Protein AF-X7EC81-F1 (afdb_monomer)

Nearest PDB structures (foldseek):
  2ffs-assembly1_A  TM=4.663E-01  e=1.331E+00  Pseudomonas aeruginosa PAO1

Sequence (117 aa):
MRQTIPDLEVIDELYYYDHPIVFTAMVLGEIRLVRLGGGDMRSQTFMVSSPSPDMLQELAENRLPLRDASLVAPLFRVVSEYGRGATTIEAVESWPDDALPEPGRTLYHWVADPIEP

Secondary structure (DSSP, 8-state):
-EEEEPPPPEEEE---SSSS-EEEEEETTEEEEEEEEEE-SSEEEEEEE---HHHHHHHHTT-S-HHHHHTPSSEEEEEEETTTTEEEEEEES---TTTSPPTTPPPP---------

Foldseek 3Di:
DKDWDADWDFDAWQDDDPDWTWTWTQDPNDTWTWIFLDDDPFKTKIKTAHDDPVQVVCLSVQNDAPLVRSFHDQIKIWMQTPPPSTIMIDTDDGDDPVSGDDPPHGGDDPPPPPPDD

Solvent-accessible surface area (backbone atoms only — not comparable to full-atom values): 6765 Å² total; per-residue (Å²): 113,78,48,79,50,78,75,81,51,79,73,46,82,47,58,59,61,93,84,50,62,34,29,30,24,68,56,96,89,37,73,24,45,35,29,49,69,48,69,62,100,51,35,40,33,32,41,33,12,38,38,52,73,67,54,52,50,33,31,76,71,53,75,32,35,51,35,65,45,61,67,26,62,70,31,33,44,33,39,40,34,63,96,72,80,48,21,34,38,29,69,47,95,76,78,61,75,88,76,50,61,61,84,84,38,47,55,43,80,81,73,71,73,74,80,78,130

Structure (mmCIF, N/CA/C/O backbone):
data_AF-X7EC81-F1
#
_entry.id   AF-X7EC81-F1
#
loop_
_atom_site.group_PDB
_atom_site.id
_atom_site.type_symbol
_atom_site.label_atom_id
_atom_site.label_alt_id
_atom_site.label_comp_id
_atom_site.label_asym_id
_atom_site.label_entity_id
_atom_site.label_seq_id
_atom_site.pdbx_PDB_ins_code
_atom_site.Cartn_x
_atom_site.Cartn_y
_atom_site.Cartn_z
_atom_site.occupancy
_atom_site.B_iso_or_equiv
_atom_site.auth_seq_id
_atom_site.auth_comp_id
_atom_site.auth_asym_id
_atom_site.auth_atom_id
_atom_site.pdbx_PDB_model_num
ATOM 1 N N . MET A 1 1 ? -5.462 5.722 -15.768 1.00 75.38 1 MET A N 1
ATOM 2 C CA . MET A 1 1 ? -4.706 6.954 -16.099 1.00 75.38 1 MET A CA 1
ATOM 3 C C . MET A 1 1 ? -3.415 6.925 -15.298 1.00 75.38 1 MET A C 1
ATOM 5 O O . MET A 1 1 ? -3.500 6.663 -14.106 1.00 75.38 1 MET A O 1
ATOM 9 N N . ARG A 1 2 ? -2.253 7.115 -15.938 1.00 86.62 2 ARG A N 1
ATOM 10 C CA . ARG A 1 2 ? -0.944 7.156 -15.265 1.00 86.62 2 ARG A CA 1
ATOM 11 C C . ARG A 1 2 ? -0.533 8.612 -15.067 1.00 86.62 2 ARG A C 1
ATOM 13 O O . ARG A 1 2 ? -0.661 9.397 -16.003 1.00 86.62 2 ARG A O 1
ATOM 20 N N . GLN A 1 3 ? -0.055 8.962 -13.880 1.00 90.50 3 GLN A N 1
ATOM 21 C CA . GLN A 1 3 ? 0.413 10.314 -13.561 1.00 90.50 3 GLN A CA 1
ATOM 22 C C . GLN A 1 3 ? 1.711 10.267 -12.751 1.00 90.50 3 GLN A C 1
ATOM 24 O O . GLN A 1 3 ? 2.015 9.248 -12.132 1.00 90.50 3 GLN A O 1
ATOM 29 N N . THR A 1 4 ? 2.464 11.363 -12.754 1.00 89.56 4 THR A N 1
ATOM 30 C CA . THR A 1 4 ? 3.657 11.528 -11.913 1.00 89.56 4 THR A CA 1
ATOM 31 C C . THR A 1 4 ? 3.253 12.119 -10.568 1.00 89.56 4 THR A C 1
ATOM 33 O O . THR A 1 4 ? 2.430 13.033 -10.517 1.00 89.56 4 THR A O 1
ATOM 36 N N . ILE A 1 5 ? 3.829 11.600 -9.489 1.00 86.88 5 ILE A N 1
ATOM 37 C CA . ILE A 1 5 ? 3.658 12.092 -8.120 1.00 86.88 5 ILE A CA 1
ATOM 38 C C . ILE A 1 5 ? 5.034 12.318 -7.478 1.00 86.88 5 ILE A C 1
ATOM 40 O O . ILE A 1 5 ? 6.027 11.795 -7.993 1.00 86.88 5 ILE A O 1
ATOM 44 N N . PRO A 1 6 ? 5.114 13.088 -6.377 1.00 85.44 6 PRO A N 1
ATOM 45 C CA . PRO A 1 6 ? 6.292 13.077 -5.517 1.00 85.44 6 PRO A CA 1
ATOM 46 C C . PRO A 1 6 ? 6.625 11.659 -5.042 1.00 85.44 6 PRO A C 1
ATOM 48 O O . PRO A 1 6 ? 5.767 10.771 -5.052 1.00 85.44 6 PRO A O 1
ATOM 51 N N . ASP A 1 7 ? 7.866 11.463 -4.607 1.00 85.50 7 ASP A N 1
ATOM 52 C CA . ASP A 1 7 ? 8.267 10.213 -3.969 1.00 85.50 7 ASP A CA 1
ATOM 53 C C . ASP A 1 7 ? 7.436 9.954 -2.707 1.00 85.50 7 ASP A C 1
ATOM 55 O O . ASP A 1 7 ? 6.946 10.879 -2.054 1.00 85.50 7 ASP A O 1
ATOM 59 N N . LEU A 1 8 ? 7.246 8.673 -2.392 1.00 86.56 8 LEU A N 1
ATOM 60 C CA . LEU A 1 8 ? 6.471 8.265 -1.228 1.00 86.56 8 LEU A CA 1
ATOM 61 C C . LEU A 1 8 ? 7.236 8.618 0.047 1.00 86.56 8 LEU A C 1
ATOM 63 O O . LEU A 1 8 ? 8.310 8.077 0.303 1.00 86.56 8 LEU A O 1
ATOM 67 N N . GLU A 1 9 ? 6.656 9.499 0.852 1.00 86.81 9 GLU A N 1
ATOM 68 C CA . GLU A 1 9 ? 7.154 9.811 2.186 1.00 86.81 9 GLU A CA 1
ATOM 69 C C . GLU A 1 9 ? 6.512 8.861 3.199 1.00 86.81 9 GLU A C 1
ATOM 71 O O . GLU A 1 9 ? 5.284 8.794 3.317 1.00 86.81 9 GLU A O 1
ATOM 76 N N . VAL A 1 10 ? 7.355 8.093 3.889 1.00 87.88 10 VAL A N 1
ATOM 77 C CA . VAL A 1 10 ? 6.932 7.147 4.925 1.00 87.88 10 VAL A CA 1
ATOM 78 C C . VAL A 1 10 ? 6.387 7.930 6.118 1.00 87.88 10 VAL A C 1
ATOM 80 O O . VAL A 1 10 ? 7.077 8.795 6.652 1.00 87.88 10 VAL A O 1
ATOM 83 N N . ILE A 1 11 ? 5.158 7.615 6.525 1.00 87.94 11 ILE A N 1
ATOM 84 C CA . ILE A 1 11 ? 4.523 8.161 7.729 1.00 87.94 11 ILE A CA 1
ATOM 85 C C . ILE A 1 11 ? 4.785 7.215 8.902 1.00 87.94 11 ILE A C 1
ATOM 87 O O . ILE A 1 11 ? 5.456 7.608 9.849 1.00 87.94 11 ILE A O 1
ATOM 91 N N . ASP A 1 12 ? 4.325 5.964 8.800 1.00 85.56 12 ASP A N 1
ATOM 92 C CA . ASP A 1 12 ? 4.560 4.924 9.805 1.00 85.56 12 ASP A CA 1
ATOM 93 C C . ASP A 1 12 ? 5.090 3.645 9.157 1.00 85.56 12 ASP A C 1
ATOM 95 O O . ASP A 1 12 ? 4.539 3.153 8.168 1.00 85.56 12 ASP A O 1
ATOM 99 N N . GLU A 1 13 ? 6.133 3.066 9.747 1.00 83.88 13 GLU A N 1
ATOM 100 C CA . GLU A 1 13 ? 6.645 1.750 9.365 1.00 83.88 13 GLU A CA 1
ATOM 101 C C . GLU A 1 13 ? 5.892 0.645 10.113 1.00 83.88 13 GLU A C 1
ATOM 103 O O . GLU A 1 13 ? 5.829 0.624 11.342 1.00 83.88 13 GLU A O 1
ATOM 108 N N . LEU A 1 14 ? 5.343 -0.311 9.365 1.00 77.25 14 LEU A N 1
ATOM 109 C CA . LEU A 1 14 ? 4.584 -1.443 9.884 1.00 77.25 14 LEU A CA 1
ATOM 110 C C . LEU A 1 14 ? 5.434 -2.711 9.651 1.00 77.25 14 LEU A C 1
ATOM 112 O O . LEU A 1 14 ? 5.350 -3.347 8.605 1.00 77.25 14 LEU A O 1
ATOM 116 N N . TYR A 1 15 ? 6.355 -3.034 10.565 1.00 68.25 15 TYR A N 1
ATOM 117 C CA . TYR A 1 15 ? 7.337 -4.124 10.387 1.00 68.25 15 TYR A CA 1
ATOM 118 C C . TYR A 1 15 ? 6.716 -5.538 10.183 1.00 68.25 15 TYR A C 1
ATOM 120 O O . TYR A 1 15 ? 5.521 -5.778 10.333 1.00 68.25 15 TYR A O 1
ATOM 128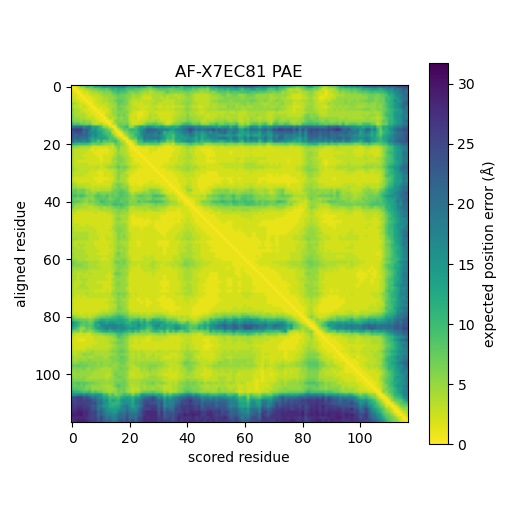 N N . TYR A 1 16 ? 7.563 -6.484 9.761 1.00 64.31 16 TYR A N 1
ATOM 129 C CA . TYR A 1 16 ? 7.386 -7.291 8.550 1.00 64.31 16 TYR A CA 1
ATOM 130 C C . TYR A 1 16 ? 6.793 -8.687 8.639 1.00 64.31 16 TYR A C 1
ATOM 132 O O . TYR A 1 16 ? 7.308 -9.534 9.355 1.00 64.31 16 TYR A O 1
ATOM 140 N N . TYR A 1 17 ? 5.860 -8.981 7.731 1.00 53.12 17 TYR A N 1
ATOM 141 C CA . TYR A 1 17 ? 5.609 -10.328 7.219 1.00 53.12 17 TYR A CA 1
ATOM 142 C C . TYR A 1 17 ? 6.759 -10.773 6.310 1.00 53.12 17 TYR A C 1
ATOM 144 O O . TYR A 1 17 ? 6.770 -10.357 5.165 1.00 53.12 17 TYR A O 1
ATOM 152 N N . ASP A 1 18 ? 7.702 -11.569 6.811 1.00 55.44 18 ASP A N 1
ATOM 153 C CA . ASP A 1 18 ? 8.770 -12.332 6.133 1.00 55.44 18 ASP A CA 1
ATOM 154 C C . ASP A 1 18 ? 9.520 -11.780 4.892 1.00 55.44 18 ASP A C 1
ATOM 156 O O . ASP A 1 18 ? 10.672 -12.164 4.814 1.00 55.44 18 ASP A O 1
ATOM 160 N N . HIS A 1 19 ? 9.021 -10.932 3.960 1.00 55.69 19 HIS A N 1
ATOM 161 C CA . HIS A 1 19 ? 9.837 -10.187 2.967 1.00 55.69 19 HIS A CA 1
ATOM 162 C C . HIS A 1 19 ? 9.202 -9.045 2.043 1.00 55.69 19 HIS A C 1
ATOM 164 O O . HIS A 1 19 ? 9.772 -8.834 0.972 1.00 55.69 19 HIS A O 1
ATOM 170 N N . PRO A 1 20 ?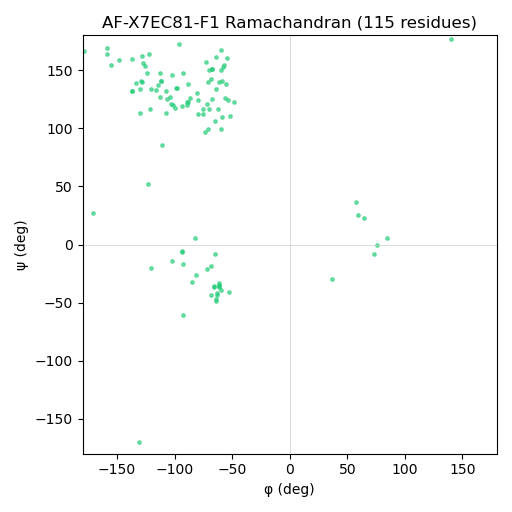 8.114 -8.254 2.321 1.00 63.19 20 PRO A N 1
ATOM 171 C CA . PRO A 1 20 ? 7.833 -6.978 1.557 1.00 63.19 20 PRO A CA 1
ATOM 172 C C . PRO A 1 20 ? 7.378 -5.680 2.321 1.00 63.19 20 PRO A C 1
ATOM 174 O O . PRO A 1 20 ? 6.475 -5.778 3.145 1.00 63.19 20 PRO A O 1
ATOM 177 N N . ILE A 1 21 ? 7.993 -4.476 2.048 1.00 78.75 21 ILE A N 1
ATOM 178 C CA . ILE A 1 21 ? 8.056 -3.224 2.905 1.00 78.75 21 ILE A CA 1
ATOM 179 C C . ILE A 1 21 ? 6.623 -2.783 3.164 1.00 78.75 21 ILE A C 1
ATOM 181 O O . ILE A 1 21 ? 6.007 -2.399 2.183 1.00 78.75 21 ILE A O 1
ATOM 185 N N . VAL A 1 22 ? 6.087 -2.892 4.393 1.00 88.12 22 VAL A N 1
ATOM 186 C CA . VAL A 1 22 ? 4.721 -2.445 4.728 1.00 88.12 22 VAL A CA 1
ATOM 187 C C . VAL A 1 22 ? 4.815 -1.167 5.546 1.00 88.12 22 VAL A C 1
ATOM 189 O O . VAL A 1 22 ? 5.511 -1.110 6.555 1.00 88.12 22 VAL A O 1
ATOM 192 N N . PHE A 1 23 ? 4.140 -0.127 5.083 1.00 90.75 23 PHE A N 1
ATOM 193 C CA . PHE A 1 23 ? 4.163 1.186 5.711 1.00 90.75 23 PHE A CA 1
ATOM 194 C C . PHE A 1 23 ? 2.940 1.991 5.292 1.00 90.75 23 PHE A C 1
ATOM 196 O O . PHE A 1 23 ? 2.217 1.612 4.367 1.00 90.75 23 PHE A O 1
ATOM 203 N N . THR A 1 24 ? 2.710 3.113 5.957 1.00 92.94 24 THR A N 1
ATOM 204 C CA . THR A 1 24 ? 1.731 4.110 5.528 1.00 92.94 24 THR A CA 1
ATOM 205 C C . THR A 1 24 ? 2.436 5.292 4.870 1.00 92.94 24 THR A C 1
ATOM 207 O O . THR A 1 24 ? 3.551 5.658 5.242 1.00 92.94 24 THR A O 1
ATOM 210 N N . ALA A 1 25 ? 1.801 5.890 3.865 1.00 93.56 25 ALA A N 1
ATOM 211 C CA . ALA A 1 25 ? 2.317 7.081 3.193 1.00 93.56 25 ALA A CA 1
ATOM 212 C C . ALA A 1 25 ? 1.180 7.973 2.697 1.00 93.56 25 ALA A C 1
ATOM 214 O O . ALA A 1 25 ? 0.061 7.506 2.465 1.00 93.56 25 ALA A O 1
ATOM 215 N N . MET A 1 26 ? 1.479 9.254 2.480 1.00 93.62 26 MET A N 1
ATOM 216 C CA . MET A 1 26 ? 0.548 10.186 1.845 1.00 93.62 26 MET A CA 1
ATOM 217 C C . MET A 1 26 ? 0.491 9.920 0.335 1.00 93.62 26 MET A C 1
ATOM 219 O O . MET A 1 26 ? 1.453 10.174 -0.388 1.00 93.62 26 MET A O 1
ATOM 223 N N . VAL A 1 27 ? -0.647 9.443 -0.169 1.00 92.44 27 VAL A N 1
ATOM 224 C CA . VAL A 1 27 ? -0.847 9.141 -1.592 1.00 92.44 27 VAL A CA 1
ATOM 225 C C . VAL A 1 27 ? -2.135 9.785 -2.083 1.00 92.44 27 VAL A C 1
ATOM 227 O O . VAL A 1 27 ? -3.240 9.394 -1.701 1.00 92.44 27 VAL A O 1
ATOM 230 N N . LEU A 1 28 ? -1.989 10.766 -2.978 1.00 91.56 28 LEU A N 1
ATOM 231 C CA . LEU A 1 28 ? -3.099 11.570 -3.511 1.00 91.56 28 LEU A CA 1
ATOM 232 C C . LEU A 1 28 ? -3.907 12.288 -2.412 1.00 91.56 28 LEU A C 1
ATOM 234 O O . LEU A 1 28 ? -5.121 12.414 -2.523 1.00 91.56 28 LEU A O 1
ATOM 238 N N . GLY A 1 29 ? -3.229 12.756 -1.359 1.00 90.69 29 GLY A N 1
ATOM 239 C CA . GLY A 1 29 ? -3.842 13.521 -0.267 1.00 90.69 29 GLY A CA 1
ATOM 240 C C . GLY A 1 29 ? -4.492 12.683 0.836 1.00 90.69 29 GLY A C 1
ATOM 241 O O . GLY A 1 29 ? -5.091 13.256 1.741 1.00 90.69 29 GLY A O 1
ATOM 242 N N . GLU A 1 30 ? -4.363 11.356 0.791 1.00 93.69 30 GLU A N 1
ATOM 243 C CA . GLU A 1 30 ? -4.843 10.453 1.842 1.00 93.69 30 GLU A CA 1
ATOM 244 C C . GLU A 1 30 ? -3.704 9.580 2.368 1.00 93.69 30 GLU A C 1
ATOM 246 O O . GLU A 1 30 ? -2.806 9.200 1.613 1.00 93.69 30 GLU A O 1
ATOM 251 N N . ILE A 1 31 ? -3.761 9.227 3.654 1.00 95.06 31 ILE A N 1
ATOM 252 C CA . ILE A 1 31 ? -2.880 8.211 4.234 1.00 95.06 31 ILE A CA 1
ATOM 253 C C . ILE A 1 31 ? -3.332 6.852 3.703 1.00 95.06 31 ILE A C 1
ATOM 255 O O . ILE A 1 31 ? -4.484 6.460 3.887 1.00 95.06 31 ILE A O 1
ATOM 259 N N . ARG A 1 32 ? -2.430 6.144 3.026 1.00 96.44 32 ARG A N 1
ATOM 260 C CA . ARG A 1 32 ? -2.705 4.851 2.394 1.00 96.44 32 ARG A CA 1
ATOM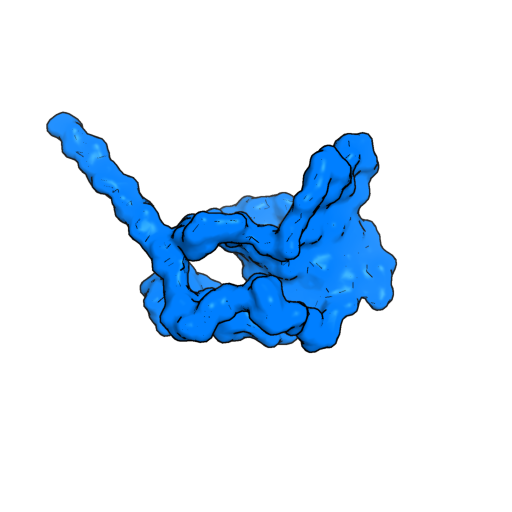 261 C C . ARG A 1 32 ? -1.723 3.792 2.862 1.00 96.44 32 ARG A C 1
ATOM 263 O O . ARG A 1 32 ? -0.590 4.106 3.219 1.00 96.44 32 ARG A O 1
ATOM 270 N N . LEU A 1 33 ? -2.159 2.536 2.814 1.00 95.31 33 LEU A N 1
ATOM 271 C CA . LEU A 1 33 ? -1.311 1.381 3.083 1.00 95.31 33 LEU A CA 1
ATOM 272 C C . LEU A 1 33 ? -0.476 1.074 1.841 1.00 95.31 33 LEU A C 1
ATOM 274 O O . LEU A 1 33 ? -1.024 0.841 0.761 1.00 95.31 33 LEU A O 1
ATOM 278 N N . VAL A 1 34 ? 0.839 1.037 2.008 1.00 93.56 34 VAL A N 1
ATOM 279 C CA . VAL A 1 34 ? 1.809 0.783 0.950 1.00 93.56 34 VAL A CA 1
ATOM 280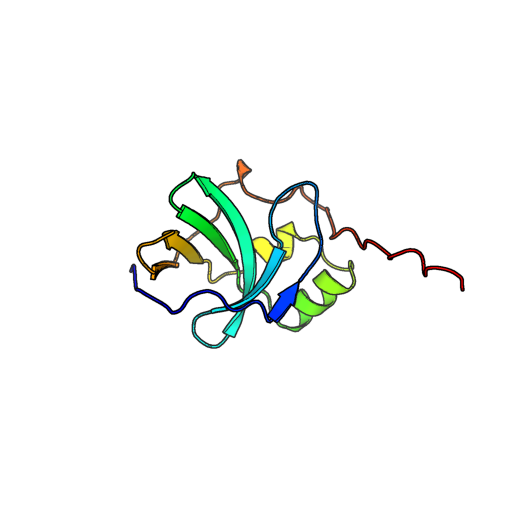 C C . VAL A 1 34 ? 2.549 -0.510 1.241 1.00 93.56 34 VAL A C 1
ATOM 282 O O . VAL A 1 34 ? 3.025 -0.733 2.353 1.00 93.56 34 VAL A O 1
ATOM 285 N N . ARG A 1 35 ? 2.666 -1.357 0.217 1.00 91.62 35 ARG A N 1
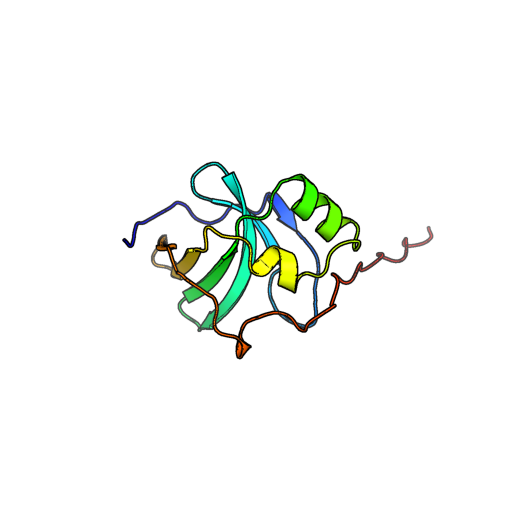ATOM 286 C CA . ARG A 1 35 ? 3.463 -2.579 0.270 1.00 91.62 35 ARG A CA 1
ATOM 287 C C . ARG A 1 35 ? 4.408 -2.688 -0.915 1.00 91.62 35 ARG A C 1
ATOM 289 O O . ARG A 1 35 ? 4.010 -2.404 -2.042 1.00 91.62 35 ARG A O 1
ATOM 296 N N . LEU A 1 36 ? 5.631 -3.162 -0.699 1.00 88.62 36 LEU A N 1
ATOM 297 C CA . LEU A 1 36 ? 6.523 -3.521 -1.805 1.00 88.62 36 LEU A CA 1
ATOM 298 C C . LEU A 1 36 ? 5.910 -4.672 -2.626 1.00 88.62 36 LEU A C 1
ATOM 300 O O . LEU A 1 36 ? 5.717 -5.772 -2.118 1.00 88.62 36 LEU A O 1
ATOM 304 N N . GLY A 1 37 ? 5.596 -4.410 -3.893 1.00 85.62 37 GLY A N 1
ATOM 305 C CA . GLY A 1 37 ? 5.076 -5.395 -4.850 1.00 85.62 37 GLY A CA 1
ATOM 306 C C . GLY A 1 37 ? 6.159 -6.058 -5.703 1.0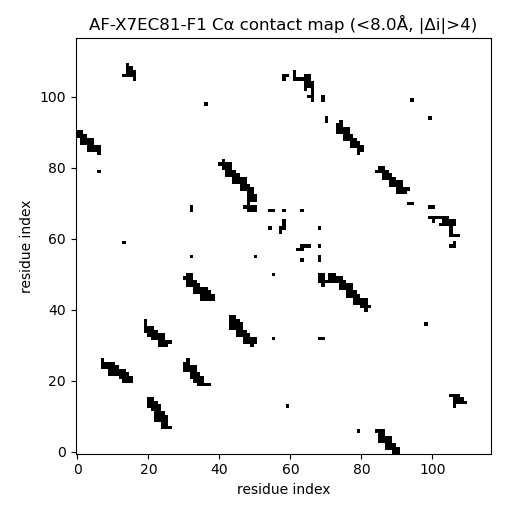0 85.62 37 GLY A C 1
ATOM 307 O O . GLY A 1 37 ? 5.860 -6.954 -6.484 1.00 85.62 37 GLY A O 1
ATOM 308 N N . GLY A 1 38 ? 7.406 -5.602 -5.580 1.00 85.75 38 GLY A N 1
ATOM 309 C CA . GLY A 1 38 ? 8.562 -6.107 -6.314 1.00 85.75 38 GLY A CA 1
ATOM 310 C C . GLY A 1 38 ? 9.489 -4.976 -6.746 1.00 85.75 38 GLY A C 1
ATOM 311 O O . GLY A 1 38 ? 9.213 -3.796 -6.532 1.00 85.75 38 GLY A O 1
ATOM 312 N N . GLY A 1 39 ? 10.603 -5.327 -7.368 1.00 84.62 39 GLY A N 1
ATOM 313 C CA . GLY A 1 39 ? 11.546 -4.350 -7.889 1.00 84.62 39 GLY A CA 1
ATOM 314 C C . GLY A 1 39 ? 12.717 -5.017 -8.586 1.00 84.62 39 GLY A C 1
ATOM 315 O O . GLY A 1 39 ? 12.934 -6.222 -8.462 1.00 84.62 39 GLY A O 1
ATOM 316 N N . ASP A 1 40 ? 13.465 -4.209 -9.320 1.00 85.38 40 ASP A N 1
ATOM 317 C CA . ASP A 1 40 ? 14.725 -4.582 -9.942 1.00 85.38 40 ASP A CA 1
ATOM 318 C C . ASP A 1 40 ? 15.801 -3.532 -9.622 1.00 85.38 40 ASP A C 1
ATOM 320 O O . ASP A 1 40 ? 15.613 -2.641 -8.794 1.00 85.38 40 ASP A O 1
ATOM 324 N N . MET A 1 41 ? 16.958 -3.616 -10.281 1.00 83.56 41 MET A N 1
ATOM 325 C CA . MET A 1 41 ? 18.050 -2.655 -10.074 1.00 83.56 41 MET A CA 1
ATOM 326 C C . MET A 1 41 ? 17.716 -1.218 -10.515 1.00 83.56 41 MET A C 1
ATOM 328 O O . MET A 1 41 ? 18.530 -0.318 -10.315 1.00 83.56 41 MET A O 1
ATOM 332 N N . ARG A 1 42 ? 16.581 -0.992 -11.185 1.00 86.12 42 ARG A N 1
ATOM 333 C CA . ARG A 1 42 ? 16.214 0.283 -11.814 1.00 86.12 42 ARG A CA 1
ATOM 334 C C . ARG A 1 42 ? 14.921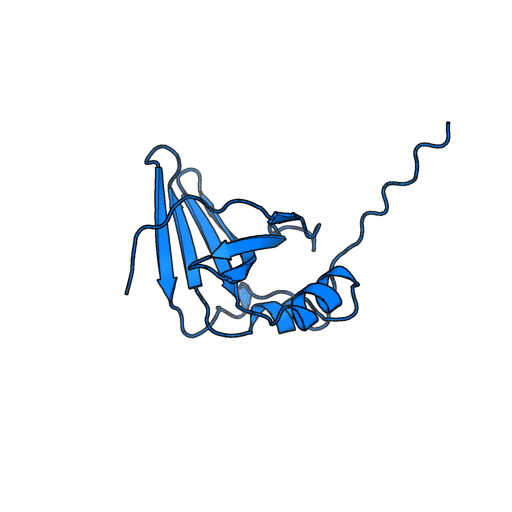 0.870 -11.270 1.00 86.12 42 ARG A C 1
ATOM 336 O O . ARG A 1 42 ? 14.715 2.069 -11.425 1.00 86.12 42 ARG A O 1
ATOM 343 N N . SER A 1 43 ? 14.069 0.069 -10.645 1.00 89.56 43 SER A N 1
ATOM 344 C CA . SER A 1 43 ? 12.784 0.532 -10.140 1.00 89.56 43 SER A CA 1
ATOM 345 C C . SER A 1 43 ? 12.252 -0.313 -8.990 1.00 89.56 43 SER A C 1
ATOM 347 O O . SER A 1 43 ? 12.538 -1.505 -8.882 1.00 89.56 43 SER A O 1
ATOM 349 N N . GLN A 1 44 ? 11.412 0.306 -8.167 1.00 90.38 44 GLN A N 1
ATOM 350 C CA . GLN A 1 44 ? 10.561 -0.376 -7.198 1.00 90.38 44 GLN A CA 1
ATOM 351 C C . GLN A 1 44 ? 9.098 -0.190 -7.565 1.00 90.38 44 GLN A C 1
ATOM 353 O O . GLN A 1 44 ? 8.664 0.907 -7.913 1.00 90.38 44 GLN A O 1
ATOM 358 N N . THR A 1 45 ? 8.338 -1.276 -7.460 1.00 91.94 45 THR A N 1
ATOM 359 C CA . THR A 1 45 ? 6.886 -1.265 -7.585 1.00 91.94 45 THR A CA 1
ATOM 360 C C . THR A 1 45 ? 6.271 -1.394 -6.203 1.00 91.94 45 THR A C 1
ATOM 362 O O . THR A 1 45 ? 6.550 -2.342 -5.473 1.00 91.94 45 THR A O 1
ATOM 365 N N . PHE A 1 46 ? 5.383 -0.471 -5.867 1.00 93.00 46 PHE A N 1
ATOM 366 C CA . PHE A 1 46 ? 4.581 -0.493 -4.661 1.00 93.00 46 PHE A CA 1
ATOM 367 C C . PHE A 1 46 ? 3.111 -0.724 -5.000 1.00 93.00 46 PHE A C 1
ATOM 369 O O . PHE A 1 46 ? 2.570 -0.199 -5.976 1.00 93.00 46 PHE A O 1
ATOM 376 N N . MET A 1 47 ? 2.468 -1.522 -4.163 1.00 94.38 47 MET A N 1
ATOM 377 C CA . MET A 1 47 ? 1.041 -1.789 -4.162 1.00 94.38 47 MET A CA 1
ATOM 378 C C . MET A 1 47 ? 0.419 -0.921 -3.077 1.00 94.38 47 MET A C 1
ATOM 380 O O . MET A 1 47 ? 0.761 -1.060 -1.904 1.00 94.38 47 MET A O 1
ATOM 384 N N . VAL A 1 48 ? -0.468 -0.015 -3.471 1.00 96.12 48 VAL A N 1
ATOM 385 C CA . VAL A 1 48 ? -1.102 0.944 -2.570 1.00 96.12 48 VAL A CA 1
ATOM 386 C C . VAL A 1 48 ? -2.586 0.637 -2.462 1.00 96.12 48 VAL A C 1
ATOM 388 O O . VAL A 1 48 ? -3.288 0.559 -3.468 1.00 96.12 48 VAL A O 1
ATOM 391 N N . SER A 1 49 ? -3.060 0.484 -1.236 1.00 96.94 49 SER A N 1
ATOM 392 C CA . SER A 1 49 ? -4.460 0.216 -0.897 1.00 96.94 49 SER A CA 1
ATOM 393 C C . SER A 1 49 ? -4.988 1.294 0.037 1.00 96.94 49 SER A C 1
ATOM 395 O O . SER A 1 49 ? -4.215 2.060 0.616 1.00 96.94 49 SER A O 1
ATOM 397 N N . SER A 1 50 ? -6.308 1.376 0.162 1.00 97.62 50 SER A N 1
ATOM 398 C CA . SER A 1 50 ? -6.984 2.508 0.804 1.00 97.62 50 SER A CA 1
ATOM 399 C C . SER A 1 50 ? -7.875 2.090 1.974 1.00 97.62 50 SER A C 1
ATOM 401 O O . SER A 1 50 ? -9.055 2.445 1.990 1.00 97.62 50 SER A O 1
ATOM 403 N N . PRO A 1 51 ? -7.352 1.314 2.941 1.00 96.62 51 PRO A N 1
ATOM 404 C CA . PRO A 1 51 ? -8.096 1.004 4.154 1.00 96.62 51 PRO A CA 1
ATOM 405 C C . PRO A 1 51 ? -8.485 2.288 4.894 1.00 96.62 51 PRO A C 1
ATOM 407 O O . PRO A 1 51 ? -7.803 3.311 4.802 1.00 96.62 51 PRO A O 1
ATOM 410 N N . SER A 1 52 ? -9.586 2.230 5.643 1.00 96.50 52 SER A N 1
ATOM 411 C CA . SER A 1 52 ? -9.978 3.340 6.510 1.00 96.50 52 SER A CA 1
ATOM 412 C C . SER A 1 52 ? -8.940 3.562 7.624 1.00 96.50 52 SER A C 1
ATOM 414 O O . SER A 1 52 ? -8.183 2.641 7.949 1.00 96.50 52 SER A O 1
ATOM 416 N N . PRO A 1 53 ? -8.924 4.745 8.264 1.00 93.81 53 PRO A N 1
ATOM 417 C CA . PRO A 1 53 ? -8.080 4.989 9.433 1.00 93.81 53 PRO A CA 1
ATOM 418 C C . PRO A 1 53 ? -8.258 3.936 10.537 1.00 93.81 53 PRO A C 1
ATOM 420 O O . PRO A 1 53 ? -7.270 3.455 11.083 1.00 93.81 53 PRO A O 1
ATOM 423 N N . ASP A 1 54 ? -9.497 3.508 10.794 1.00 95.75 54 ASP A N 1
ATOM 424 C CA . ASP A 1 54 ? -9.793 2.464 11.782 1.00 95.75 54 ASP A CA 1
ATOM 425 C C . ASP A 1 54 ? -9.155 1.124 11.390 1.00 95.75 54 ASP A C 1
ATOM 427 O O . ASP A 1 54 ? -8.532 0.470 12.219 1.00 95.75 54 ASP A O 1
ATOM 431 N N . MET A 1 55 ? -9.226 0.732 10.112 1.00 94.81 55 MET A N 1
ATOM 432 C CA . MET A 1 55 ? -8.577 -0.493 9.629 1.00 94.81 55 MET A CA 1
ATOM 433 C C . MET A 1 55 ? -7.049 -0.413 9.709 1.00 94.81 55 MET A C 1
ATOM 435 O O . MET A 1 55 ? -6.407 -1.416 10.010 1.00 94.81 55 MET A O 1
ATOM 439 N N . LEU A 1 56 ? -6.455 0.758 9.449 1.00 92.12 56 LEU A N 1
ATOM 440 C CA . LEU A 1 56 ? -5.014 0.975 9.627 1.00 92.12 56 LEU A CA 1
ATOM 441 C C . LEU A 1 56 ? -4.609 0.819 11.095 1.00 92.12 56 LEU A C 1
ATOM 443 O O . LEU A 1 56 ? -3.599 0.177 11.383 1.00 92.12 56 LEU A O 1
ATOM 447 N N . GLN A 1 57 ? -5.412 1.352 12.018 1.00 90.94 57 GLN A N 1
ATOM 448 C CA . GLN A 1 57 ? -5.191 1.180 13.449 1.00 90.94 57 GLN A CA 1
ATOM 449 C C . GLN A 1 57 ? -5.324 -0.292 13.865 1.00 90.94 57 GLN A C 1
ATOM 451 O O . GLN A 1 57 ? -4.448 -0.822 14.545 1.00 90.94 57 GLN A O 1
ATOM 456 N N . GLU A 1 58 ? -6.376 -0.985 13.425 1.00 92.56 58 GLU A N 1
ATOM 457 C CA . GLU A 1 58 ? -6.562 -2.410 13.717 1.00 92.56 58 GLU A CA 1
ATOM 458 C C . GLU A 1 58 ? -5.438 -3.277 13.145 1.00 92.56 58 GLU A C 1
ATOM 460 O O . GLU A 1 58 ? -5.018 -4.242 13.784 1.00 92.56 58 GLU A O 1
ATOM 465 N N . LEU A 1 59 ? -4.922 -2.924 11.966 1.00 90.00 59 LEU A N 1
ATOM 466 C CA . LEU A 1 59 ? -3.762 -3.574 11.368 1.00 90.00 59 LEU A CA 1
ATOM 467 C C . LEU A 1 59 ? -2.508 -3.366 12.230 1.00 90.00 59 LEU A C 1
ATOM 469 O O . LEU A 1 59 ? -1.824 -4.339 12.544 1.00 90.00 59 LEU A O 1
ATOM 473 N N . ALA A 1 60 ? -2.229 -2.129 12.653 1.00 86.94 60 ALA A N 1
ATOM 474 C CA . ALA A 1 60 ? -1.082 -1.798 13.503 1.00 86.94 60 ALA A CA 1
ATOM 475 C C . ALA A 1 60 ? -1.134 -2.512 14.869 1.00 86.94 60 ALA A C 1
ATOM 477 O O . ALA A 1 60 ? -0.111 -2.960 15.392 1.00 86.94 60 ALA A O 1
ATOM 478 N N . GLU A 1 61 ? -2.337 -2.682 15.418 1.00 88.25 61 GLU A N 1
ATOM 479 C CA . GLU A 1 61 ? -2.607 -3.407 16.664 1.00 88.25 61 GLU A CA 1
ATOM 480 C C . GLU A 1 61 ? -2.700 -4.935 16.484 1.00 88.25 61 GLU A C 1
ATOM 482 O O . GLU A 1 61 ? -3.030 -5.644 17.435 1.00 88.25 61 GLU A O 1
ATOM 487 N N . ASN A 1 62 ? -2.419 -5.466 15.287 1.00 86.56 62 ASN A N 1
ATOM 488 C CA . ASN A 1 62 ? -2.509 -6.896 14.973 1.00 86.56 62 ASN A CA 1
ATOM 489 C C . ASN A 1 62 ? -3.899 -7.526 15.171 1.00 86.56 62 ASN A C 1
ATOM 491 O O . ASN A 1 62 ? -4.026 -8.736 15.364 1.00 86.56 62 ASN A O 1
ATOM 495 N N . ARG A 1 63 ? -4.958 -6.717 15.089 1.00 90.81 63 ARG A N 1
ATOM 496 C CA . ARG A 1 63 ? -6.358 -7.161 15.170 1.00 90.81 63 ARG A CA 1
ATOM 497 C C . ARG A 1 63 ? -6.977 -7.452 13.802 1.00 90.81 63 ARG A C 1
ATOM 499 O O . ARG A 1 63 ? -7.991 -8.143 13.745 1.00 90.81 63 ARG A O 1
ATOM 506 N N . LEU A 1 64 ? -6.360 -6.975 12.719 1.00 91.44 64 LEU A N 1
ATOM 507 C CA . LEU A 1 64 ? -6.813 -7.169 11.341 1.00 91.44 64 LEU A CA 1
ATOM 508 C C . LEU A 1 64 ? -5.746 -7.899 10.498 1.00 91.44 64 LEU A C 1
ATOM 510 O O . LEU A 1 64 ? -4.575 -7.511 10.534 1.00 91.44 64 LEU A O 1
ATOM 514 N N . PRO A 1 65 ? -6.113 -8.921 9.701 1.00 92.00 65 PRO A N 1
ATOM 515 C CA . PRO A 1 65 ? -5.200 -9.528 8.737 1.0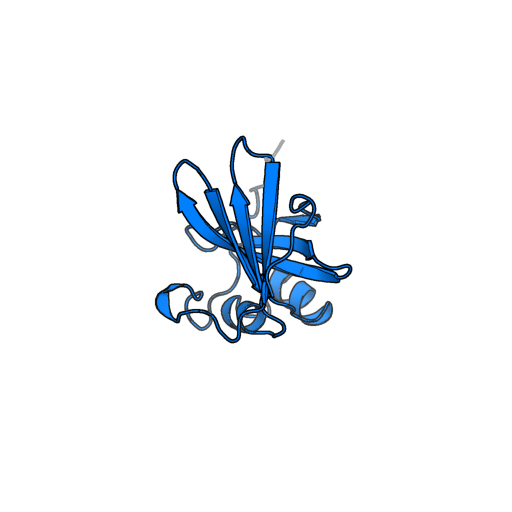0 92.00 65 PRO A CA 1
ATOM 516 C C . PRO A 1 65 ? -4.725 -8.537 7.662 1.00 92.00 65 PRO A C 1
ATOM 518 O O . PRO A 1 65 ? -5.511 -7.777 7.095 1.00 92.00 65 PRO A O 1
ATOM 521 N N . LEU A 1 66 ? -3.442 -8.603 7.291 1.00 91.00 66 LEU A N 1
ATOM 522 C CA . LEU A 1 66 ? -2.844 -7.695 6.301 1.00 91.00 66 LEU A CA 1
ATOM 523 C C . LEU A 1 66 ? -3.499 -7.817 4.918 1.00 91.00 66 LEU A C 1
ATOM 525 O O . LEU A 1 66 ? -3.623 -6.822 4.197 1.00 91.00 66 LEU A O 1
ATOM 529 N N . ARG A 1 67 ? -3.919 -9.030 4.535 1.00 92.62 67 ARG A N 1
ATOM 530 C CA . ARG A 1 67 ? -4.593 -9.274 3.251 1.00 92.62 67 ARG A CA 1
ATOM 531 C C . ARG A 1 67 ? -5.885 -8.462 3.132 1.00 92.62 67 ARG A C 1
ATOM 533 O O . ARG A 1 67 ? -6.137 -7.912 2.064 1.00 92.62 67 ARG A O 1
ATOM 540 N N . ASP A 1 68 ? -6.645 -8.338 4.216 1.00 94.44 68 ASP A N 1
ATOM 541 C CA . ASP A 1 68 ? -7.950 -7.673 4.218 1.00 94.44 68 ASP A CA 1
ATOM 542 C C . ASP A 1 68 ? -7.790 -6.169 3.983 1.00 94.44 68 ASP A C 1
ATOM 544 O O . ASP A 1 68 ? -8.473 -5.599 3.134 1.00 94.44 68 ASP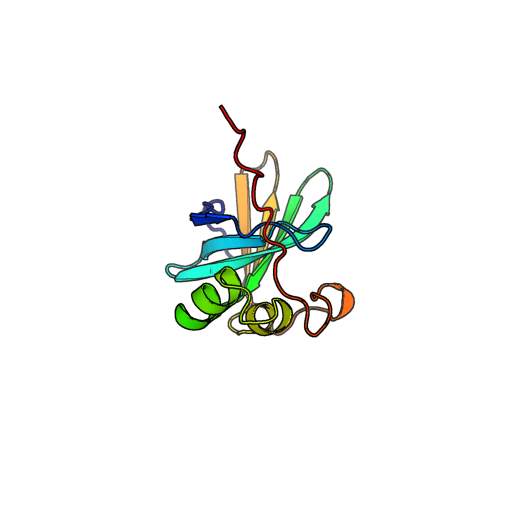 A O 1
ATOM 548 N N . ALA A 1 69 ? -6.807 -5.543 4.639 1.00 93.62 69 ALA A N 1
ATOM 549 C CA . ALA A 1 69 ? -6.449 -4.147 4.390 1.00 93.62 69 ALA A CA 1
ATOM 550 C C . ALA A 1 69 ? -5.872 -3.929 2.976 1.00 93.62 69 ALA A C 1
ATOM 552 O O . ALA A 1 69 ? -6.160 -2.919 2.336 1.00 93.62 69 ALA A O 1
ATOM 553 N N . SER A 1 70 ? -5.109 -4.898 2.456 1.00 93.38 70 SER A N 1
ATOM 554 C CA . SER A 1 70 ? -4.464 -4.820 1.132 1.00 93.38 70 SER A CA 1
ATOM 555 C C . SER A 1 70 ? -5.448 -4.852 -0.045 1.00 93.38 70 SER A C 1
ATOM 557 O O . SER A 1 70 ? -5.083 -4.478 -1.162 1.00 93.38 70 SER A O 1
ATOM 559 N N . LEU A 1 71 ? -6.677 -5.321 0.183 1.00 95.06 71 LEU A N 1
ATOM 560 C CA . LEU A 1 71 ? -7.726 -5.443 -0.832 1.00 95.06 71 LEU A CA 1
ATOM 561 C C . LEU A 1 71 ? -8.665 -4.229 -0.887 1.00 95.06 71 LEU A C 1
ATOM 563 O O . LEU A 1 71 ? -9.509 -4.157 -1.782 1.00 95.06 71 LEU A O 1
ATOM 567 N N . VAL A 1 72 ? -8.535 -3.271 0.036 1.00 97.31 72 VAL A N 1
ATOM 568 C CA . VAL A 1 72 ? -9.458 -2.132 0.113 1.00 97.31 72 VAL A CA 1
ATOM 569 C C . VAL A 1 72 ? -9.177 -1.124 -0.998 1.00 97.31 72 VAL A C 1
ATOM 571 O O . VAL A 1 72 ? -8.116 -0.499 -1.047 1.00 97.31 72 VAL A O 1
ATOM 574 N N . ALA A 1 73 ? -10.161 -0.948 -1.876 1.00 96.62 73 ALA A N 1
ATOM 575 C CA . ALA A 1 73 ? -10.141 0.030 -2.953 1.00 96.62 73 ALA A CA 1
ATOM 576 C C . ALA A 1 73 ? -10.315 1.480 -2.436 1.00 96.62 73 ALA A C 1
ATOM 578 O O . ALA A 1 73 ? -10.919 1.683 -1.384 1.00 96.62 73 ALA A O 1
ATOM 579 N N . PRO A 1 74 ? -9.868 2.503 -3.190 1.00 97.19 74 PRO A N 1
ATOM 580 C CA . PRO A 1 74 ? -9.172 2.406 -4.476 1.00 97.19 74 PRO A CA 1
ATOM 581 C C . PRO A 1 74 ? -7.772 1.788 -4.358 1.00 97.19 74 PRO A C 1
ATOM 583 O O . PRO A 1 74 ? -7.118 1.895 -3.323 1.00 97.19 74 PRO A O 1
ATOM 586 N N . LEU A 1 75 ? -7.322 1.123 -5.423 1.00 97.38 75 LEU A N 1
ATOM 587 C CA . LEU A 1 75 ? -6.008 0.484 -5.490 1.00 97.38 75 LEU A CA 1
ATOM 588 C C . LEU A 1 75 ? -5.119 1.221 -6.487 1.00 97.38 75 LEU A C 1
ATOM 590 O O . LEU A 1 75 ? -5.578 1.607 -7.566 1.00 97.38 75 LEU A O 1
ATOM 594 N N . PHE A 1 76 ? -3.840 1.379 -6.152 1.00 96.69 76 PHE A N 1
ATOM 595 C CA . PHE A 1 76 ? -2.878 2.039 -7.026 1.00 96.69 76 PHE A CA 1
ATOM 596 C C . PHE A 1 76 ? -1.551 1.311 -7.088 1.00 96.69 76 PHE A C 1
ATOM 598 O O . PHE A 1 76 ? -0.953 0.997 -6.060 1.00 96.69 76 PHE A O 1
ATOM 605 N N . ARG A 1 77 ? -1.044 1.104 -8.300 1.00 95.44 77 ARG A N 1
ATOM 606 C CA . ARG A 1 77 ? 0.337 0.686 -8.515 1.00 95.44 77 ARG A CA 1
ATOM 607 C C . ARG A 1 77 ? 1.202 1.932 -8.624 1.00 95.44 77 ARG A C 1
ATOM 609 O O . ARG A 1 77 ? 0.974 2.774 -9.491 1.00 95.44 77 ARG A O 1
ATOM 616 N N . VAL A 1 78 ? 2.199 2.031 -7.755 1.00 94.44 78 VAL A N 1
ATOM 617 C CA . VAL A 1 78 ? 3.211 3.087 -7.793 1.00 94.44 78 VAL A CA 1
ATOM 618 C C . VAL A 1 78 ? 4.523 2.482 -8.269 1.00 94.44 78 VAL A C 1
ATOM 620 O O . VAL A 1 78 ? 4.932 1.441 -7.776 1.00 94.44 78 VAL A O 1
ATOM 623 N N . VAL A 1 79 ? 5.188 3.118 -9.225 1.00 93.75 79 VAL A N 1
ATOM 624 C CA . VAL A 1 79 ? 6.513 2.718 -9.708 1.00 93.75 79 VAL A CA 1
ATOM 625 C C . VAL A 1 79 ? 7.461 3.885 -9.500 1.00 93.75 79 VAL A C 1
ATOM 627 O O . VAL A 1 79 ? 7.252 4.940 -10.101 1.00 93.75 79 VAL A O 1
ATOM 630 N N . SER A 1 80 ? 8.475 3.688 -8.661 1.00 90.44 80 SER A N 1
ATOM 631 C CA . SER A 1 80 ? 9.554 4.648 -8.423 1.00 90.44 80 SER A CA 1
ATOM 632 C C . SER A 1 80 ? 10.798 4.212 -9.195 1.00 90.44 80 SER A C 1
ATOM 634 O O . SER A 1 80 ? 11.286 3.097 -9.005 1.00 90.44 80 SER A O 1
ATOM 636 N N . GLU A 1 81 ? 11.284 5.055 -10.110 1.00 87.69 81 GLU A N 1
ATOM 637 C CA . GLU A 1 81 ? 12.477 4.786 -10.920 1.00 87.69 81 GLU A CA 1
ATOM 638 C C . GLU A 1 81 ? 13.741 5.370 -10.273 1.00 87.69 81 GLU A C 1
ATOM 640 O O . GLU A 1 81 ? 13.897 6.590 -10.135 1.00 87.69 81 GLU A O 1
ATOM 645 N N . TYR A 1 82 ? 14.705 4.505 -9.955 1.00 75.69 82 TYR A N 1
ATOM 646 C CA . TYR A 1 82 ? 15.989 4.915 -9.399 1.00 75.69 82 TYR A CA 1
ATOM 647 C C . TYR A 1 82 ? 16.781 5.775 -10.389 1.00 75.69 82 TYR A C 1
ATOM 649 O O . TYR A 1 82 ? 16.912 5.457 -11.573 1.00 75.69 82 TYR A O 1
ATOM 657 N N . GLY A 1 83 ? 17.342 6.881 -9.899 1.00 62.44 83 GLY A N 1
ATOM 658 C CA . GLY A 1 83 ? 18.235 7.756 -10.667 1.00 62.44 83 GLY A CA 1
ATOM 659 C C . GLY A 1 83 ? 17.560 8.628 -11.733 1.00 62.44 83 GLY A C 1
ATOM 660 O O . GLY A 1 83 ? 18.220 9.506 -12.283 1.00 62.44 83 GLY A O 1
ATOM 661 N N . ARG A 1 84 ? 16.263 8.432 -12.015 1.00 63.47 84 ARG A N 1
ATOM 662 C CA . ARG A 1 84 ? 15.465 9.313 -12.891 1.00 63.47 84 ARG A CA 1
ATOM 663 C C . ARG A 1 84 ? 14.542 10.254 -12.119 1.00 63.47 84 ARG A C 1
ATOM 665 O O . ARG A 1 84 ? 14.059 11.214 -12.711 1.00 63.47 84 ARG A O 1
ATOM 672 N N . GLY A 1 85 ? 14.324 9.995 -10.826 1.00 63.91 85 GLY A N 1
ATOM 673 C CA . GLY A 1 85 ? 13.507 10.840 -9.947 1.00 63.91 85 GLY A CA 1
ATOM 674 C C . GLY A 1 85 ? 12.035 10.895 -10.358 1.00 63.91 85 GLY A C 1
ATOM 675 O O . GLY A 1 85 ? 11.355 11.876 -10.077 1.00 63.91 85 GLY A O 1
ATOM 676 N N . ALA A 1 86 ? 11.561 9.885 -11.091 1.00 74.94 86 ALA A N 1
ATOM 677 C CA . ALA A 1 86 ? 10.184 9.802 -11.540 1.00 74.94 86 ALA A CA 1
ATOM 678 C C . ALA A 1 86 ? 9.464 8.713 -10.747 1.00 74.94 86 ALA A C 1
ATOM 680 O O . ALA A 1 86 ? 9.737 7.524 -10.919 1.00 74.94 86 ALA A O 1
ATOM 681 N N . THR A 1 87 ? 8.508 9.132 -9.922 1.00 88.88 87 THR A N 1
ATOM 682 C CA . THR A 1 87 ? 7.538 8.235 -9.303 1.00 88.88 87 THR A CA 1
ATOM 683 C C . THR A 1 87 ? 6.214 8.380 -10.038 1.00 88.88 87 THR A C 1
ATOM 685 O O . THR A 1 87 ? 5.648 9.466 -10.158 1.00 88.88 87 THR A O 1
ATOM 688 N N . THR A 1 88 ? 5.732 7.276 -10.597 1.00 93.69 88 THR A N 1
ATOM 689 C CA . THR A 1 88 ? 4.470 7.237 -11.339 1.00 93.69 88 THR A CA 1
ATOM 690 C C . THR A 1 88 ? 3.443 6.404 -10.606 1.00 93.69 88 THR A C 1
ATOM 692 O O . THR A 1 88 ? 3.792 5.417 -9.974 1.00 93.69 88 THR A O 1
ATOM 695 N N . ILE A 1 89 ? 2.178 6.778 -10.729 1.00 95.19 89 ILE A N 1
ATOM 696 C CA . ILE A 1 89 ? 1.052 6.084 -10.116 1.00 95.19 89 ILE A CA 1
ATOM 697 C C . ILE A 1 89 ? -0.015 5.789 -11.167 1.00 95.19 89 ILE A C 1
ATOM 699 O O . ILE A 1 89 ? -0.301 6.623 -12.032 1.00 95.19 89 ILE A O 1
ATOM 703 N N . GLU A 1 90 ? -0.606 4.602 -11.089 1.00 96.44 90 GLU A N 1
ATOM 704 C CA . GLU A 1 90 ? -1.766 4.188 -11.874 1.00 96.44 90 GLU A CA 1
ATOM 705 C C . GLU A 1 90 ? -2.810 3.527 -10.972 1.00 96.44 90 GLU A C 1
ATOM 707 O O . GLU A 1 90 ? -2.466 2.743 -10.092 1.00 96.44 90 GLU A O 1
ATOM 712 N N . ALA A 1 91 ? -4.090 3.831 -11.190 1.00 96.81 91 ALA A N 1
ATOM 713 C CA . ALA A 1 91 ? -5.174 3.085 -10.559 1.00 96.81 91 ALA A CA 1
ATOM 714 C C . ALA A 1 91 ? -5.281 1.684 -11.180 1.00 96.81 91 ALA A C 1
ATOM 716 O O . ALA A 1 91 ? -5.168 1.544 -12.401 1.00 96.81 91 ALA A O 1
ATOM 717 N N . VAL A 1 92 ? -5.530 0.676 -10.347 1.00 96.25 92 VAL A N 1
ATOM 718 C CA . VAL A 1 92 ? -5.739 -0.718 -10.762 1.00 96.25 92 VAL A CA 1
ATOM 719 C C . VAL A 1 92 ? -7.042 -1.256 -10.173 1.00 96.25 92 VAL A C 1
ATOM 721 O O . VAL A 1 92 ? -7.530 -0.749 -9.166 1.00 96.25 92 VAL A O 1
ATOM 724 N N . GLU A 1 93 ? -7.619 -2.276 -10.803 1.00 95.19 93 GLU A N 1
ATOM 725 C CA . GLU A 1 93 ? -8.889 -2.868 -10.355 1.00 95.19 93 GLU A CA 1
ATOM 726 C C . GLU A 1 93 ? -8.688 -3.930 -9.268 1.00 95.19 93 GLU A C 1
ATOM 728 O O . GLU A 1 93 ? -9.533 -4.093 -8.391 1.00 95.19 93 GLU A O 1
ATOM 733 N N . SER A 1 94 ? -7.563 -4.644 -9.312 1.00 94.25 94 SER A N 1
ATOM 734 C CA . SER A 1 94 ? -7.235 -5.711 -8.372 1.00 94.25 94 SER A CA 1
ATOM 735 C C . SER A 1 94 ? -5.733 -5.986 -8.329 1.00 94.25 94 SER A C 1
ATOM 737 O O . SER A 1 94 ? -4.968 -5.587 -9.215 1.00 94.25 94 SER A O 1
ATOM 739 N N . TRP A 1 95 ? -5.317 -6.691 -7.279 1.00 91.94 95 TRP A N 1
ATOM 740 C CA . TRP A 1 95 ? -3.985 -7.270 -7.174 1.00 91.94 95 TRP A CA 1
ATOM 741 C C . TRP A 1 95 ? -3.969 -8.705 -7.688 1.00 91.94 95 TRP A C 1
ATOM 743 O O . TRP A 1 95 ? -4.964 -9.410 -7.519 1.00 91.94 95 TRP A O 1
ATOM 753 N N . PRO A 1 96 ? -2.856 -9.162 -8.282 1.00 88.31 96 PRO A N 1
ATOM 754 C CA . PRO A 1 96 ? -2.720 -10.568 -8.616 1.00 88.31 96 PRO A CA 1
ATOM 755 C C . PRO A 1 96 ? -2.599 -11.391 -7.322 1.00 88.31 96 PRO A C 1
ATOM 757 O O . PRO A 1 96 ? -2.013 -10.938 -6.333 1.00 88.31 96 PRO A O 1
ATOM 760 N N . ASP A 1 97 ? -3.205 -12.579 -7.311 1.00 85.94 97 ASP A N 1
ATOM 761 C CA . ASP A 1 97 ? -3.358 -13.394 -6.097 1.00 85.94 97 ASP A CA 1
ATOM 762 C C . ASP A 1 97 ? -2.025 -13.817 -5.474 1.00 85.94 97 ASP A C 1
ATOM 764 O O . ASP A 1 97 ? -1.920 -13.907 -4.251 1.00 85.94 97 ASP A O 1
ATOM 768 N N . ASP A 1 98 ? -1.015 -14.046 -6.311 1.00 85.38 98 ASP A N 1
ATOM 769 C CA . ASP A 1 98 ? 0.348 -14.417 -5.929 1.00 85.38 98 ASP A CA 1
ATOM 770 C C . ASP A 1 98 ? 1.132 -13.263 -5.298 1.00 85.38 98 ASP A C 1
ATOM 772 O O . ASP A 1 98 ? 2.084 -13.494 -4.554 1.00 85.38 98 ASP A O 1
ATOM 776 N N . ALA A 1 99 ? 0.720 -12.019 -5.546 1.00 83.81 99 ALA A N 1
ATOM 777 C CA . ALA A 1 99 ? 1.288 -10.876 -4.864 1.00 83.81 99 ALA A CA 1
ATOM 778 C C . ALA A 1 99 ? 0.673 -10.689 -3.479 1.00 83.81 99 ALA A C 1
ATOM 780 O O . ALA A 1 99 ? 1.319 -10.077 -2.636 1.00 83.81 99 ALA A O 1
ATOM 781 N N . LEU A 1 100 ? -0.557 -11.137 -3.214 1.00 87.94 100 LEU A N 1
ATOM 782 C CA . LEU A 1 100 ? -1.265 -10.830 -1.968 1.00 87.94 100 LEU A CA 1
ATOM 783 C C . LEU A 1 100 ? -0.659 -11.538 -0.740 1.00 87.94 100 LEU A C 1
ATOM 785 O O . LEU A 1 100 ? -0.146 -12.647 -0.858 1.00 87.94 100 LEU A O 1
ATOM 789 N N . PRO A 1 101 ? -0.755 -10.933 0.461 1.00 87.62 101 PRO A N 1
ATOM 790 C CA . PRO A 1 101 ? -0.385 -11.611 1.701 1.00 87.62 101 PRO A CA 1
ATOM 791 C C . PRO A 1 101 ? -1.169 -12.917 1.894 1.00 87.62 101 PRO A C 1
ATOM 793 O O . PRO A 1 101 ? -2.298 -13.052 1.403 1.00 87.62 101 PRO A O 1
ATOM 796 N N . GLU A 1 102 ? -0.598 -13.859 2.648 1.00 87.56 102 GLU A N 1
ATOM 797 C CA . GLU A 1 102 ? -1.299 -15.092 3.013 1.00 87.56 102 GLU A CA 1
ATOM 798 C C . GLU A 1 102 ? -2.598 -14.786 3.784 1.00 87.56 102 GLU A C 1
ATOM 800 O O . GLU A 1 102 ? -2.629 -13.871 4.619 1.00 87.56 102 GLU A O 1
ATOM 805 N N . PRO A 1 103 ? -3.692 -15.526 3.523 1.00 88.81 103 PRO A N 1
ATOM 806 C CA . PRO A 1 103 ? -4.939 -15.361 4.262 1.00 88.81 103 PRO A CA 1
ATOM 807 C C . PRO A 1 103 ? -4.753 -15.510 5.780 1.00 88.81 103 PRO A C 1
ATOM 809 O O . PRO A 1 103 ? -4.064 -16.414 6.244 1.00 88.81 103 PRO A O 1
ATOM 812 N N . GLY A 1 104 ? -5.402 -14.637 6.559 1.00 86.62 104 GLY A N 1
ATOM 813 C CA . GLY A 1 104 ? -5.407 -14.691 8.029 1.00 86.62 104 GLY A CA 1
ATOM 814 C C . GLY A 1 104 ? -4.120 -14.217 8.712 1.00 86.62 104 GLY A C 1
ATOM 815 O O . GLY A 1 104 ? -4.046 -14.206 9.938 1.00 86.62 104 GLY A O 1
ATOM 816 N N . ARG A 1 105 ? -3.106 -13.807 7.949 1.00 85.44 105 ARG A N 1
ATOM 817 C CA . ARG A 1 105 ? -1.830 -13.372 8.505 1.00 85.44 105 ARG A CA 1
ATOM 818 C C . ARG A 1 105 ? -1.869 -11.925 9.003 1.00 85.44 105 ARG A C 1
ATOM 820 O O . ARG A 1 105 ? -2.265 -11.023 8.265 1.00 85.44 105 ARG A O 1
ATOM 827 N N . THR A 1 106 ? -1.397 -11.708 10.227 1.00 87.31 106 THR A N 1
ATOM 828 C CA . THR A 1 106 ? -1.208 -10.386 10.850 1.00 87.31 106 THR A CA 1
ATOM 829 C C . THR A 1 106 ? 0.237 -9.893 10.688 1.00 87.31 106 THR A C 1
ATOM 831 O O . THR A 1 106 ? 1.101 -10.632 10.205 1.00 87.31 106 THR A O 1
ATOM 834 N N . LEU A 1 107 ? 0.520 -8.647 11.077 1.00 83.25 107 LEU A N 1
ATOM 835 C CA . LEU A 1 107 ? 1.891 -8.134 11.126 1.00 83.25 107 LEU A CA 1
ATOM 836 C C . LEU A 1 107 ? 2.685 -8.851 12.232 1.00 83.25 107 LEU A C 1
ATOM 838 O O . LEU A 1 107 ? 2.138 -9.269 13.256 1.00 83.25 107 LEU A O 1
ATOM 842 N N . TYR A 1 108 ? 3.997 -8.982 12.062 1.00 68.25 108 TYR A N 1
ATOM 843 C CA . TYR A 1 108 ? 4.858 -9.397 13.165 1.00 68.25 108 TYR A CA 1
ATOM 844 C C . TYR A 1 108 ? 5.294 -8.158 13.941 1.00 68.25 108 TYR A C 1
ATOM 846 O O . TYR A 1 108 ? 5.904 -7.251 13.381 1.00 68.25 108 TYR A O 1
ATOM 854 N N . HIS A 1 109 ? 5.015 -8.119 15.243 1.00 56.03 109 HIS A N 1
ATOM 855 C CA . HIS A 1 109 ? 5.678 -7.159 16.123 1.00 56.03 109 HIS A CA 1
ATOM 856 C C . HIS A 1 109 ? 7.068 -7.709 16.442 1.00 56.03 109 HIS A C 1
ATOM 858 O O . HIS A 1 109 ? 7.182 -8.711 17.148 1.00 56.03 109 HIS A O 1
ATOM 864 N N . TRP A 1 110 ? 8.130 -7.062 15.953 1.00 43.69 110 TRP A N 1
ATOM 865 C CA . TRP A 1 110 ? 9.404 -7.155 16.661 1.00 43.69 110 TRP A CA 1
ATOM 866 C C . TRP A 1 110 ? 9.247 -6.292 17.907 1.00 43.69 110 TRP A C 1
ATOM 868 O O . TRP A 1 110 ? 9.362 -5.069 17.852 1.00 43.69 110 TRP A O 1
ATOM 878 N N . VAL A 1 111 ? 8.921 -6.924 19.034 1.00 45.28 111 VAL A N 1
ATOM 879 C CA . VAL A 1 111 ? 9.271 -6.321 20.314 1.00 45.28 111 VAL A CA 1
ATOM 880 C C . VAL A 1 111 ? 10.789 -6.323 20.298 1.00 45.28 111 VAL A C 1
ATOM 882 O O . VAL A 1 111 ? 11.404 -7.386 20.366 1.00 45.28 111 VAL A O 1
ATOM 885 N N . ALA A 1 112 ? 11.389 -5.149 20.114 1.00 44.28 112 ALA A N 1
ATOM 886 C CA . ALA A 1 112 ? 12.757 -4.966 20.547 1.00 44.28 112 ALA A CA 1
ATOM 887 C C . ALA A 1 112 ? 12.769 -5.421 21.998 1.00 44.28 112 ALA A C 1
ATOM 889 O O . ALA A 1 112 ? 12.116 -4.772 22.820 1.00 44.28 112 ALA A O 1
ATOM 890 N N . ASP A 1 113 ? 13.412 -6.551 22.301 1.00 40.12 113 ASP A N 1
ATOM 891 C CA . ASP A 1 113 ? 13.702 -6.859 23.693 1.00 40.12 113 ASP A CA 1
ATOM 892 C C . ASP A 1 113 ? 14.326 -5.579 24.257 1.00 40.12 113 ASP A C 1
ATOM 894 O O . ASP A 1 113 ? 15.272 -5.052 23.648 1.00 40.12 113 ASP A O 1
ATOM 898 N N . PRO A 1 114 ? 13.750 -4.988 25.321 1.00 41.75 114 PRO A N 1
ATOM 899 C CA . PRO A 1 114 ? 14.375 -3.839 25.933 1.00 41.75 114 PRO A CA 1
ATOM 900 C C . PRO A 1 114 ? 15.802 -4.269 26.246 1.00 41.75 114 PRO A C 1
ATOM 902 O O . PRO A 1 114 ? 16.017 -5.306 26.873 1.00 41.75 114 PRO A O 1
ATOM 905 N N . ILE A 1 115 ? 16.777 -3.510 25.747 1.00 46.44 115 ILE A N 1
ATOM 906 C CA . ILE A 1 115 ? 18.154 -3.648 26.200 1.00 46.44 115 ILE A CA 1
ATOM 907 C C . ILE A 1 115 ? 18.076 -3.358 27.700 1.00 46.44 115 ILE A C 1
ATOM 909 O O . ILE A 1 115 ? 17.922 -2.200 28.091 1.00 46.44 115 ILE A O 1
ATOM 913 N N . GLU A 1 116 ? 18.046 -4.411 28.521 1.00 43.56 116 GLU A N 1
ATOM 914 C CA . GLU A 1 116 ? 18.115 -4.270 29.969 1.00 43.56 116 GLU A CA 1
ATOM 915 C C . GLU A 1 116 ? 19.406 -3.492 30.283 1.00 43.56 116 GLU A C 1
ATOM 917 O O . GLU A 1 116 ? 20.464 -3.853 29.752 1.00 43.56 116 GLU A O 1
ATOM 922 N N . PRO A 1 117 ? 19.325 -2.384 31.043 1.00 58.75 117 PRO A N 1
ATOM 923 C CA . PRO A 1 117 ? 20.496 -1.599 31.421 1.00 58.75 117 PRO A CA 1
ATOM 924 C C . PRO A 1 117 ? 21.430 -2.348 32.379 1.00 58.75 117 PRO A C 1
ATOM 926 O O . PRO A 1 117 ? 20.935 -3.144 33.210 1.00 58.75 117 PRO A O 1
#

pLDDT: mean 84.49, std 14.46, range [40.12, 97.62]

Organism: NCBI:txid1449350

Mean predicted aligned error: 6.48 Å

Radius of gyration: 14.66 Å; Cα contacts (8 Å, |Δi|>4): 235; chains: 1; bounding box: 31×29×48 Å